Protein AF-A0A2S4Z926-F1 (afdb_monomer_lite)

Foldseek 3Di:
DDDDDDDDDDDPDDPDDDDDDDDDDDDDDDDDDDDDDDDPPPDPPDPPPPDDDPDVLVVVLPAADELCPLDLVVVLVCCVRNNLLRYAYDNPPPVRPDDPVSSLVSLVPHPDDPVSSVNRDPVNVCVVVVVVPDD

Structure (mmCIF, N/CA/C/O backbone):
data_AF-A0A2S4Z926-F1
#
_entry.id   AF-A0A2S4Z926-F1
#
loop_
_atom_site.group_PDB
_atom_site.id
_atom_site.type_symbol
_atom_site.label_atom_id
_atom_site.label_alt_id
_atom_site.label_comp_id
_atom_site.label_asym_id
_atom_site.label_entity_id
_atom_site.label_seq_id
_atom_site.pdbx_PDB_ins_code
_atom_site.Cartn_x
_atom_site.Cartn_y
_atom_site.Cartn_z
_atom_site.occupancy
_atom_site.B_iso_or_equiv
_atom_site.auth_seq_id
_atom_site.auth_comp_id
_atom_site.auth_asym_id
_atom_site.auth_atom_id
_atom_site.pdbx_PDB_model_num
ATOM 1 N N . ARG A 1 1 ? -0.927 4.688 -25.710 1.00 40.91 1 ARG A N 1
ATOM 2 C CA . ARG A 1 1 ? -1.348 3.294 -26.003 1.00 40.91 1 ARG A CA 1
ATOM 3 C C . ARG A 1 1 ? -0.357 2.349 -25.329 1.00 40.91 1 ARG A C 1
ATOM 5 O O . ARG A 1 1 ? 0.789 2.349 -25.767 1.00 40.91 1 ARG A O 1
ATOM 12 N N . PRO A 1 2 ? -0.723 1.616 -24.266 1.00 42.53 2 PRO A N 1
ATOM 13 C CA . PRO A 1 2 ? 0.203 0.685 -23.626 1.00 42.53 2 PRO A CA 1
ATOM 14 C C . PRO A 1 2 ? 0.368 -0.576 -24.481 1.00 42.53 2 PRO A C 1
ATOM 16 O O . PRO A 1 2 ? -0.600 -1.066 -25.066 1.00 42.53 2 PRO A O 1
ATOM 19 N N . ARG A 1 3 ? 1.604 -1.069 -24.590 1.00 52.44 3 ARG A N 1
ATOM 20 C CA . ARG A 1 3 ? 1.944 -2.309 -25.297 1.00 52.44 3 ARG A CA 1
ATOM 21 C C . ARG A 1 3 ? 1.617 -3.489 -24.380 1.00 52.44 3 ARG A C 1
ATOM 23 O O . ARG A 1 3 ? 2.050 -3.511 -23.235 1.00 52.44 3 ARG A O 1
ATOM 30 N N . HIS A 1 4 ? 0.828 -4.429 -24.884 1.00 52.91 4 HIS A N 1
ATOM 31 C CA . HIS A 1 4 ? 0.497 -5.672 -24.198 1.00 52.91 4 HIS A CA 1
ATOM 32 C C . HIS A 1 4 ? 1.752 -6.540 -24.057 1.00 52.91 4 HIS A C 1
ATOM 34 O O . HIS A 1 4 ? 2.555 -6.655 -24.983 1.00 52.91 4 HIS A O 1
ATOM 40 N N . TRP A 1 5 ? 1.908 -7.149 -22.886 1.00 47.28 5 TRP A N 1
ATOM 41 C CA . TRP A 1 5 ? 2.888 -8.194 -22.630 1.00 47.28 5 TRP A CA 1
ATOM 42 C C . TRP A 1 5 ? 2.471 -9.461 -23.390 1.00 47.28 5 TRP A C 1
ATOM 44 O O . TRP A 1 5 ? 1.422 -10.039 -23.107 1.00 47.28 5 TRP A O 1
ATOM 54 N N . ALA A 1 6 ? 3.262 -9.877 -24.381 1.00 47.19 6 ALA A N 1
ATOM 55 C CA . ALA A 1 6 ? 3.065 -11.142 -25.080 1.00 47.19 6 ALA A CA 1
ATOM 56 C C . ALA A 1 6 ? 3.684 -12.260 -24.231 1.00 47.19 6 ALA A C 1
ATOM 58 O O . ALA A 1 6 ? 4.903 -12.398 -24.170 1.00 47.19 6 ALA A O 1
ATOM 59 N N . GLY A 1 7 ? 2.840 -13.012 -23.523 1.00 37.62 7 GLY A N 1
ATOM 60 C CA . GLY A 1 7 ? 3.269 -14.122 -22.677 1.00 37.62 7 GLY A CA 1
ATOM 61 C C . GLY A 1 7 ? 4.075 -15.158 -23.463 1.00 37.62 7 GLY A C 1
ATOM 62 O O . GLY A 1 7 ? 3.533 -15.857 -24.315 1.00 37.62 7 GLY A O 1
ATOM 63 N N . GLY A 1 8 ? 5.370 -15.260 -23.163 1.00 43.00 8 GLY A N 1
ATOM 64 C CA . GLY A 1 8 ? 6.198 -16.396 -23.552 1.00 43.00 8 GLY A CA 1
ATOM 65 C C . GLY A 1 8 ? 5.971 -17.552 -22.582 1.00 43.00 8 GLY A C 1
ATOM 66 O O . GLY A 1 8 ? 6.004 -17.359 -21.367 1.00 43.00 8 GLY A O 1
ATOM 67 N N . ALA A 1 9 ? 5.713 -18.747 -23.111 1.00 46.00 9 ALA A N 1
ATOM 68 C CA . ALA A 1 9 ? 5.600 -19.964 -22.314 1.00 46.00 9 ALA A CA 1
ATOM 69 C C . ALA A 1 9 ? 6.930 -20.276 -21.591 1.00 46.00 9 ALA A C 1
ATOM 71 O O . ALA A 1 9 ? 8.000 -20.030 -22.157 1.00 46.00 9 ALA A O 1
ATOM 72 N N . PRO A 1 10 ? 6.898 -20.832 -20.365 1.00 50.78 10 PRO A N 1
ATOM 73 C CA . PRO A 1 10 ? 8.112 -21.237 -19.664 1.00 50.78 10 PRO A CA 1
ATOM 74 C C . PRO A 1 10 ? 8.812 -22.390 -20.409 1.00 50.78 10 PRO A C 1
ATOM 76 O O . PRO A 1 10 ? 8.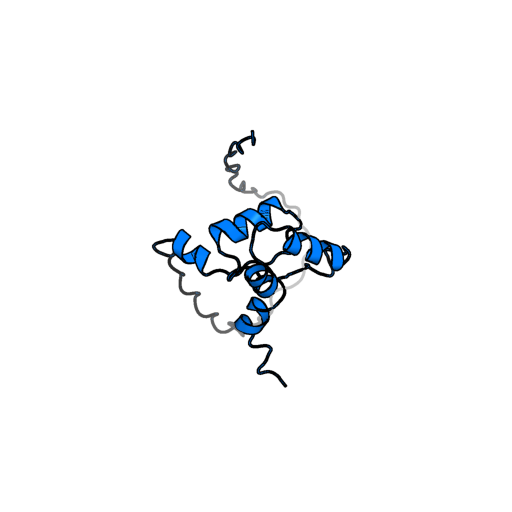131 -23.266 -20.952 1.00 50.78 10 PRO A O 1
ATOM 79 N N . PRO A 1 11 ? 10.157 -22.436 -20.436 1.00 48.91 11 PRO A N 1
ATOM 80 C CA . PRO A 1 11 ? 10.881 -23.515 -21.095 1.00 48.91 11 PRO A CA 1
ATOM 81 C C . PRO A 1 11 ? 10.620 -24.855 -20.394 1.00 48.91 11 PRO A C 1
ATOM 83 O O . PRO A 1 11 ? 10.898 -25.032 -19.208 1.00 48.91 11 PRO A O 1
ATOM 86 N N . SER A 1 12 ? 10.115 -25.826 -21.153 1.00 53.28 12 SER A N 1
ATOM 87 C CA . SER A 1 12 ? 9.951 -27.213 -20.725 1.00 53.28 12 SER A CA 1
ATOM 88 C C . SER A 1 12 ? 11.285 -27.960 -20.827 1.00 53.28 12 SER A C 1
ATOM 90 O O . SER A 1 12 ? 11.524 -28.704 -21.777 1.00 53.28 12 SER A O 1
ATOM 92 N N . GLY A 1 13 ? 12.178 -27.742 -19.863 1.00 38.69 13 GLY A N 1
ATOM 93 C CA . GLY A 1 13 ? 13.404 -28.527 -19.711 1.00 38.69 13 GLY A CA 1
ATOM 94 C C . GLY A 1 13 ? 13.234 -29.586 -18.625 1.00 38.69 13 GLY A C 1
ATOM 95 O O . GLY A 1 13 ? 13.187 -29.251 -17.446 1.00 38.69 13 GLY A O 1
ATOM 96 N N . ARG A 1 14 ? 13.150 -30.869 -18.999 1.00 39.97 14 ARG A N 1
ATOM 97 C CA . ARG A 1 14 ? 13.375 -31.974 -18.049 1.00 39.97 14 ARG A CA 1
ATOM 98 C C . ARG A 1 14 ? 14.857 -31.967 -17.643 1.00 39.97 14 ARG A C 1
ATOM 100 O O . ARG A 1 14 ? 15.693 -31.841 -18.538 1.00 39.97 14 ARG A O 1
ATOM 107 N N . PRO A 1 15 ? 15.218 -32.143 -16.360 1.00 40.84 15 PRO A N 1
ATOM 108 C CA . PRO A 1 15 ? 16.608 -32.379 -15.995 1.00 40.84 15 PRO A CA 1
ATOM 109 C C . PRO A 1 15 ? 17.059 -33.714 -16.600 1.00 40.84 15 PRO A C 1
ATOM 111 O O . PRO A 1 15 ? 16.473 -34.763 -16.332 1.00 40.84 15 PRO A O 1
ATOM 114 N N . GLY A 1 16 ? 18.061 -33.649 -17.478 1.00 36.69 16 GLY A N 1
ATOM 115 C CA . GLY A 1 16 ? 18.694 -34.818 -18.073 1.00 36.69 16 GLY A CA 1
ATOM 116 C C . GLY A 1 16 ? 19.393 -35.651 -17.004 1.00 36.69 16 GLY A C 1
ATOM 117 O O . GLY A 1 16 ? 20.135 -35.123 -16.178 1.00 36.69 16 GLY A O 1
ATOM 118 N N . ALA A 1 17 ? 19.127 -36.954 -17.028 1.00 36.50 17 ALA A N 1
ATOM 119 C CA . ALA A 1 17 ? 19.849 -37.951 -16.260 1.00 36.50 17 ALA A CA 1
ATOM 120 C C . ALA A 1 17 ? 21.328 -37.952 -16.680 1.00 36.50 17 ALA A C 1
ATOM 122 O O . ALA A 1 17 ? 21.638 -38.066 -17.864 1.00 36.50 17 ALA A O 1
ATOM 123 N N . ALA A 1 18 ? 22.229 -37.812 -15.710 1.00 37.00 18 ALA A N 1
ATOM 124 C CA . ALA A 1 18 ? 23.650 -38.059 -15.906 1.00 37.00 18 ALA A CA 1
ATOM 125 C C . ALA A 1 18 ? 23.902 -39.570 -15.799 1.00 37.00 18 ALA A C 1
ATOM 127 O O . ALA A 1 18 ? 23.565 -40.174 -14.779 1.00 37.00 18 ALA A O 1
ATOM 128 N N . GLU A 1 19 ? 24.478 -40.176 -16.838 1.00 36.06 19 GLU A N 1
ATOM 129 C CA . GLU A 1 19 ? 24.983 -41.549 -16.764 1.00 36.06 19 GLU A CA 1
ATOM 130 C C . GLU A 1 19 ? 26.391 -41.607 -16.139 1.00 36.06 19 GLU A C 1
ATOM 132 O O . GLU A 1 19 ? 27.182 -40.674 -16.313 1.00 36.06 19 GLU A O 1
ATOM 137 N N . PRO A 1 20 ? 26.721 -42.696 -15.416 1.00 40.91 20 PRO A N 1
ATOM 138 C CA . PRO A 1 20 ? 27.984 -42.861 -14.711 1.00 40.91 20 PRO A CA 1
ATOM 139 C C . PRO A 1 20 ? 29.001 -43.682 -15.519 1.00 40.91 20 PRO A C 1
ATOM 141 O O . PRO A 1 20 ? 28.658 -44.688 -16.134 1.00 40.91 20 PRO A O 1
ATOM 144 N N . GLY A 1 21 ? 30.289 -43.346 -15.403 1.00 31.83 21 GLY A N 1
ATOM 145 C CA . GLY A 1 21 ? 31.350 -44.312 -15.699 1.00 31.83 21 GLY A CA 1
ATOM 146 C C . GLY A 1 21 ? 32.706 -43.717 -16.061 1.00 31.83 21 GLY A C 1
ATOM 147 O O . GLY A 1 21 ? 32.896 -43.243 -17.169 1.00 31.83 21 GLY A O 1
ATOM 148 N N . SER A 1 22 ? 33.683 -43.838 -15.158 1.00 36.09 22 SER A N 1
ATOM 149 C CA . SER A 1 22 ? 34.854 -44.707 -15.374 1.00 36.09 22 SER A CA 1
ATOM 150 C C . SER A 1 22 ? 35.796 -44.623 -14.168 1.00 36.09 22 SER A C 1
ATOM 152 O O . SER A 1 22 ? 36.297 -43.554 -13.825 1.00 36.09 22 SER A O 1
ATOM 154 N N . ALA A 1 23 ? 36.016 -45.768 -13.528 1.00 33.81 23 ALA A N 1
ATOM 155 C CA . ALA A 1 23 ? 36.880 -45.966 -12.374 1.00 33.81 23 ALA A CA 1
ATOM 156 C C . ALA A 1 23 ? 38.372 -46.023 -12.745 1.00 33.81 23 ALA A C 1
ATOM 158 O O . ALA A 1 23 ? 38.716 -46.511 -13.823 1.00 33.81 23 ALA A O 1
ATOM 159 N N . ARG A 1 24 ? 39.249 -45.687 -11.787 1.00 37.16 24 ARG A N 1
ATOM 160 C CA . ARG A 1 24 ? 40.521 -46.400 -11.563 1.00 37.16 24 ARG A CA 1
ATOM 161 C C . ARG A 1 24 ? 40.867 -46.492 -10.066 1.00 37.16 24 ARG A C 1
ATOM 163 O O . ARG A 1 24 ? 40.402 -45.649 -9.302 1.00 37.16 24 ARG A O 1
ATOM 170 N N . PRO A 1 25 ? 41.620 -47.531 -9.652 1.00 41.66 25 PRO A N 1
ATOM 171 C CA . PRO A 1 25 ? 41.615 -48.054 -8.288 1.00 41.66 25 PRO A CA 1
ATOM 172 C C . PRO A 1 25 ? 42.892 -47.715 -7.501 1.00 41.66 25 PRO A C 1
ATOM 174 O O . PRO A 1 25 ? 43.926 -47.411 -8.090 1.00 41.66 25 PRO A O 1
ATOM 177 N N . GLY A 1 26 ? 42.835 -47.886 -6.178 1.00 30.48 26 GLY A N 1
ATOM 178 C CA . GLY A 1 26 ? 44.022 -48.092 -5.342 1.00 30.48 26 GLY A CA 1
ATOM 179 C C . GLY A 1 26 ? 43.970 -47.354 -4.007 1.00 30.48 26 GLY A C 1
ATOM 180 O O . GLY A 1 26 ? 44.120 -46.139 -3.972 1.00 30.48 26 GLY A O 1
ATOM 181 N N . GLY A 1 27 ? 43.791 -48.094 -2.911 1.00 33.34 27 GLY A N 1
ATOM 182 C CA . GLY A 1 27 ? 43.891 -47.556 -1.554 1.00 33.34 27 GLY A CA 1
ATOM 183 C C . GLY A 1 27 ? 43.197 -48.438 -0.525 1.00 33.34 27 GLY A C 1
ATOM 184 O O . GLY A 1 27 ? 42.086 -48.143 -0.102 1.00 33.34 27 GLY A O 1
ATOM 185 N N . GLU A 1 28 ? 43.839 -49.546 -0.163 1.00 32.53 28 GLU A N 1
ATOM 186 C CA . GLU A 1 28 ? 43.437 -50.432 0.929 1.00 32.53 28 GLU A CA 1
ATOM 187 C C . GLU A 1 28 ? 43.475 -49.695 2.278 1.00 32.53 28 GLU A C 1
ATOM 189 O O . GLU A 1 28 ? 44.439 -48.988 2.571 1.00 32.53 28 GLU A O 1
ATOM 194 N N . GLY A 1 29 ? 42.462 -49.889 3.134 1.00 32.41 29 GLY A N 1
ATOM 195 C CA . GLY A 1 29 ? 42.543 -49.408 4.513 1.00 32.41 29 GLY A CA 1
ATOM 196 C C . GLY A 1 29 ? 41.245 -49.391 5.323 1.00 32.41 29 GLY A C 1
ATOM 197 O O . GLY A 1 29 ? 40.668 -48.331 5.514 1.00 32.41 29 GLY A O 1
ATOM 198 N N . ARG A 1 30 ? 40.930 -50.547 5.927 1.00 34.03 30 ARG A N 1
ATOM 199 C CA . ARG A 1 30 ? 40.115 -50.781 7.146 1.00 34.03 30 ARG A CA 1
ATOM 200 C C . ARG A 1 30 ? 38.582 -50.896 7.032 1.00 34.03 30 ARG A C 1
ATOM 202 O O . ARG A 1 30 ? 37.887 -50.087 6.436 1.00 34.03 30 ARG A O 1
ATOM 209 N N . ALA A 1 31 ? 38.113 -51.975 7.665 1.00 37.72 31 ALA A N 1
ATOM 210 C CA . ALA A 1 31 ? 36.746 -52.470 7.803 1.00 37.72 31 ALA A CA 1
ATOM 211 C C . ALA A 1 31 ? 35.898 -51.627 8.793 1.00 37.72 31 ALA A C 1
ATOM 213 O O . ALA A 1 31 ? 36.460 -50.788 9.500 1.00 37.72 31 ALA A O 1
ATOM 214 N N . PRO A 1 32 ? 34.563 -51.822 8.830 1.00 40.78 32 PRO A N 1
ATOM 215 C CA . PRO A 1 32 ? 33.603 -50.865 9.368 1.00 40.78 32 PRO A CA 1
ATOM 216 C C . PRO A 1 32 ? 33.373 -51.073 10.868 1.00 40.78 32 PRO A C 1
ATOM 218 O O . PRO A 1 32 ? 33.186 -52.201 11.317 1.00 40.78 32 PRO A O 1
ATOM 221 N N . GLU A 1 33 ? 33.335 -49.985 11.634 1.00 40.56 33 GLU A N 1
ATOM 222 C CA . GLU A 1 33 ? 32.824 -50.011 13.004 1.00 40.56 33 GLU A CA 1
ATOM 223 C C . GLU A 1 33 ? 31.414 -49.427 13.047 1.00 40.56 33 GLU A C 1
ATOM 225 O O . GLU A 1 33 ? 31.154 -48.295 12.627 1.00 40.56 33 GLU A O 1
ATOM 230 N N . ASP A 1 34 ? 30.515 -50.259 13.564 1.00 39.41 34 ASP A N 1
ATOM 231 C CA . ASP A 1 34 ? 29.145 -49.969 13.941 1.00 39.41 34 ASP A CA 1
ATOM 232 C C . ASP A 1 34 ? 29.011 -48.653 14.717 1.00 39.41 34 ASP A C 1
ATOM 234 O O . ASP A 1 34 ? 29.508 -48.499 15.835 1.00 39.41 34 ASP A O 1
ATOM 238 N N . ARG A 1 35 ? 28.197 -47.739 14.185 1.00 39.75 35 ARG A N 1
ATOM 239 C CA . ARG A 1 35 ? 27.393 -46.849 15.026 1.00 39.75 35 ARG A CA 1
ATOM 240 C C . ARG A 1 35 ? 25.930 -47.004 14.668 1.00 39.75 35 ARG A C 1
ATOM 242 O O . ARG A 1 35 ? 25.406 -46.402 13.734 1.00 39.75 35 ARG A O 1
ATOM 249 N N . ALA A 1 36 ? 25.301 -47.867 15.451 1.00 36.38 36 ALA A N 1
ATOM 250 C CA . ALA A 1 36 ? 23.870 -47.974 15.580 1.00 36.38 36 ALA A CA 1
ATOM 251 C C . ALA A 1 36 ? 23.245 -46.635 16.017 1.00 36.38 36 ALA A C 1
ATOM 253 O O . ALA A 1 36 ? 23.761 -45.949 16.891 1.00 36.38 36 ALA A O 1
ATOM 254 N N . ALA A 1 37 ? 22.098 -46.354 15.398 1.00 41.88 37 ALA A N 1
ATOM 255 C CA . ALA A 1 37 ? 20.868 -45.828 15.989 1.00 41.88 37 ALA A CA 1
ATOM 256 C C . ALA A 1 37 ? 20.926 -44.606 16.932 1.00 41.88 37 ALA A C 1
ATOM 258 O O . ALA A 1 37 ? 21.374 -44.673 18.069 1.00 41.88 37 ALA A O 1
ATOM 259 N N . GLY A 1 38 ? 20.242 -43.549 16.490 1.00 38.62 38 GLY A N 1
ATOM 260 C CA . GLY A 1 38 ? 19.868 -42.368 17.270 1.00 38.62 38 GLY A CA 1
ATOM 261 C C . GLY A 1 38 ? 20.248 -41.137 16.455 1.00 38.62 38 GLY A C 1
ATOM 262 O O . GLY A 1 38 ? 21.418 -40.904 16.226 1.00 38.62 38 GLY A O 1
ATOM 263 N N . GLU A 1 39 ? 19.357 -40.352 15.868 1.00 43.34 39 GLU A N 1
ATOM 264 C CA . GLU A 1 39 ? 18.025 -39.965 16.296 1.00 43.34 39 GLU A CA 1
ATOM 265 C C . GLU A 1 39 ? 17.174 -39.774 15.035 1.00 43.34 39 GLU A C 1
ATOM 267 O O . GLU A 1 39 ? 17.500 -38.984 14.147 1.00 43.34 39 GLU A O 1
ATOM 272 N N . ARG A 1 40 ? 16.052 -40.496 14.932 1.00 46.06 40 ARG A N 1
ATOM 273 C CA . ARG A 1 40 ? 14.980 -40.067 14.034 1.00 46.06 40 ARG A CA 1
ATOM 274 C C . ARG A 1 40 ? 14.441 -38.785 14.647 1.00 46.06 40 ARG A C 1
ATOM 276 O O . ARG A 1 40 ? 13.645 -38.856 15.581 1.00 46.06 40 ARG A O 1
ATOM 283 N N . ALA A 1 41 ? 14.923 -37.641 14.164 1.00 48.56 41 ALA A N 1
ATOM 284 C CA . ALA A 1 41 ? 14.335 -36.350 14.470 1.00 48.56 41 ALA A CA 1
ATOM 285 C C . ALA A 1 41 ? 12.823 -36.489 14.272 1.00 48.56 41 ALA A C 1
ATOM 287 O O . ALA A 1 41 ? 12.355 -36.843 13.184 1.00 48.56 41 ALA A O 1
ATOM 288 N N . ALA A 1 42 ? 12.106 -36.343 15.385 1.00 55.50 42 ALA A N 1
ATOM 289 C CA . ALA A 1 42 ? 10.673 -36.499 15.494 1.00 55.50 42 ALA A CA 1
ATOM 290 C C . ALA A 1 42 ? 9.990 -35.840 14.293 1.00 55.50 42 ALA A C 1
ATOM 292 O O . ALA A 1 42 ? 10.313 -34.708 13.927 1.00 55.50 42 ALA A O 1
ATOM 293 N N . GLY A 1 43 ? 9.105 -36.605 13.650 1.00 47.00 43 GLY A N 1
ATOM 294 C CA . GLY A 1 43 ? 8.484 -36.242 12.388 1.00 47.00 43 GLY A CA 1
ATOM 295 C C . GLY A 1 43 ? 7.992 -34.804 12.412 1.00 47.00 43 GLY A C 1
ATOM 296 O O . GLY A 1 43 ? 7.121 -34.447 13.204 1.00 47.00 43 GLY A O 1
ATOM 297 N N . ARG A 1 44 ? 8.543 -33.982 11.513 1.00 54.66 44 ARG A N 1
ATOM 298 C CA . ARG A 1 44 ? 7.910 -32.726 11.120 1.00 54.66 44 ARG A CA 1
ATOM 299 C C . ARG A 1 44 ? 6.454 -33.091 10.809 1.00 54.66 44 ARG A C 1
ATOM 301 O O . ARG A 1 44 ? 6.266 -34.013 10.006 1.00 54.66 44 ARG A O 1
ATOM 308 N N . PRO A 1 45 ? 5.444 -32.483 11.463 1.00 59.81 45 PRO A N 1
ATOM 309 C CA . PRO A 1 45 ? 4.059 -32.820 11.175 1.00 59.81 45 PRO A CA 1
ATOM 310 C C . PRO A 1 45 ? 3.890 -32.715 9.666 1.00 59.81 45 PRO A C 1
ATOM 312 O O . PRO A 1 45 ? 4.318 -31.720 9.072 1.00 59.81 45 PRO A O 1
ATOM 315 N N . ALA A 1 46 ? 3.384 -33.787 9.048 1.00 65.81 46 ALA A N 1
ATOM 316 C CA . ALA A 1 46 ? 3.157 -33.814 7.615 1.00 65.81 46 ALA A CA 1
ATOM 317 C C . ALA A 1 46 ? 2.379 -32.544 7.277 1.00 65.81 46 ALA A C 1
ATOM 319 O O . ALA A 1 46 ? 1.285 -32.338 7.808 1.00 65.81 46 ALA A O 1
ATOM 320 N N . ALA A 1 47 ? 2.997 -31.656 6.494 1.00 67.44 47 ALA A N 1
ATOM 321 C CA . ALA A 1 47 ? 2.364 -30.416 6.097 1.00 67.44 47 ALA A CA 1
ATOM 322 C C . ALA A 1 47 ? 1.036 -30.808 5.455 1.00 67.44 47 ALA A C 1
ATOM 324 O O . ALA A 1 47 ? 1.023 -31.509 4.440 1.00 67.44 47 ALA A O 1
ATOM 325 N N . GLN A 1 48 ? -0.077 -30.449 6.099 1.00 65.19 48 GLN A N 1
ATOM 326 C CA . GLN A 1 48 ? -1.384 -30.686 5.513 1.00 65.19 48 GLN A CA 1
ATOM 327 C C . GLN A 1 48 ? -1.370 -30.016 4.146 1.00 65.19 48 GLN A C 1
ATOM 329 O O . GLN A 1 48 ? -1.022 -28.839 4.037 1.00 65.19 48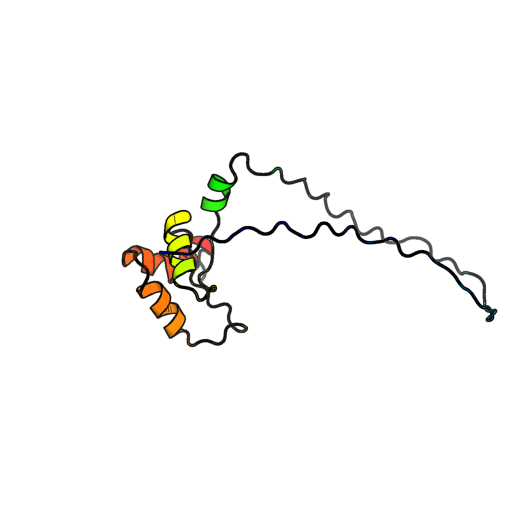 GLN A O 1
ATOM 334 N N . ALA A 1 49 ? -1.686 -30.781 3.102 1.00 68.31 49 ALA A N 1
ATOM 335 C CA . ALA A 1 49 ? -1.769 -30.245 1.758 1.00 68.31 49 ALA A CA 1
ATOM 336 C C . ALA A 1 49 ? -2.829 -29.137 1.759 1.00 68.31 49 ALA A C 1
ATOM 338 O O . ALA A 1 49 ? -4.030 -29.411 1.838 1.00 68.31 49 ALA A O 1
ATOM 339 N N . VAL A 1 50 ? -2.376 -27.882 1.727 1.00 76.06 50 VAL A N 1
ATOM 340 C CA . VAL A 1 50 ? -3.253 -26.717 1.643 1.00 76.06 50 VAL A CA 1
ATOM 341 C C . VAL A 1 50 ? -3.967 -26.816 0.305 1.00 76.06 50 VAL A C 1
ATOM 343 O O . VAL A 1 50 ? -3.340 -26.744 -0.753 1.00 76.06 50 VAL A O 1
ATOM 346 N N . ARG A 1 51 ? -5.282 -27.039 0.339 1.00 80.44 51 ARG A N 1
ATOM 347 C CA . ARG A 1 51 ? -6.080 -27.018 -0.885 1.00 80.44 51 ARG A CA 1
ATOM 348 C C . ARG A 1 51 ? -6.117 -25.581 -1.411 1.00 80.44 51 ARG A C 1
ATOM 350 O O . ARG A 1 51 ? -6.310 -24.666 -0.606 1.00 80.44 51 ARG A O 1
ATOM 357 N N . PRO A 1 52 ? -5.955 -25.365 -2.726 1.00 77.94 52 PRO A N 1
ATOM 358 C CA . PRO A 1 52 ? -6.117 -24.043 -3.314 1.00 77.94 52 PRO A CA 1
ATOM 359 C C . PRO A 1 52 ? -7.482 -23.452 -2.951 1.00 77.94 52 PRO A C 1
ATOM 361 O O . PRO A 1 52 ? -8.472 -24.181 -2.848 1.00 77.94 52 PRO A O 1
ATOM 364 N N . ALA A 1 53 ? -7.537 -22.133 -2.767 1.00 80.50 53 ALA A N 1
ATOM 365 C CA . ALA A 1 53 ? -8.804 -21.447 -2.563 1.00 80.50 53 ALA A CA 1
ATOM 366 C C . ALA A 1 53 ? -9.728 -21.699 -3.764 1.00 80.50 53 ALA A C 1
ATOM 368 O O . ALA A 1 53 ? -9.290 -21.616 -4.910 1.00 80.50 53 ALA A O 1
ATOM 369 N N . ALA A 1 54 ? -11.008 -21.969 -3.493 1.00 82.31 54 ALA A N 1
ATOM 370 C CA . ALA A 1 54 ? -12.014 -22.168 -4.538 1.00 82.31 54 ALA A CA 1
ATOM 371 C C . ALA A 1 54 ? -12.170 -20.932 -5.447 1.00 82.31 54 ALA A C 1
ATOM 373 O O . ALA A 1 54 ? -12.493 -21.071 -6.621 1.00 82.31 54 ALA A O 1
ATOM 374 N N . ASP A 1 55 ? -11.882 -19.741 -4.910 1.00 89.75 55 ASP A N 1
ATOM 375 C CA . ASP A 1 55 ? -11.729 -18.492 -5.656 1.00 89.75 55 ASP A CA 1
ATOM 376 C C . ASP A 1 55 ? -10.376 -17.837 -5.295 1.00 89.75 55 ASP A C 1
ATOM 378 O O . ASP A 1 55 ? -10.243 -17.208 -4.234 1.00 89.75 5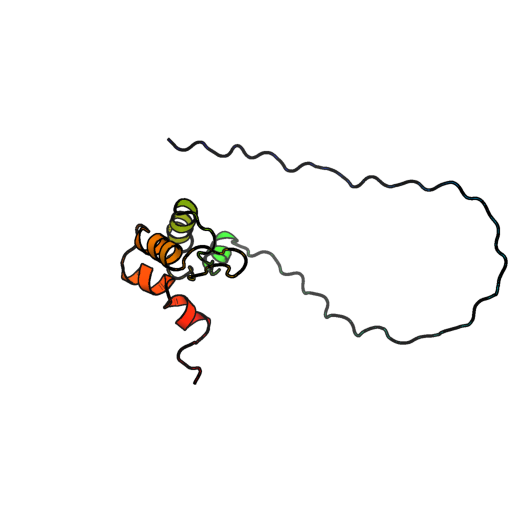5 ASP A O 1
ATOM 382 N N . PRO A 1 56 ? -9.352 -17.984 -6.155 1.00 86.88 56 PRO A N 1
ATOM 383 C CA . PRO A 1 56 ? -8.047 -17.361 -5.959 1.00 86.88 56 PRO A CA 1
ATOM 384 C C . PRO A 1 56 ? -8.097 -15.829 -5.933 1.00 86.88 56 PRO A C 1
ATOM 386 O O . PRO A 1 56 ? -7.354 -15.213 -5.172 1.00 86.88 56 PRO A O 1
ATOM 389 N N . ALA A 1 57 ? -8.987 -15.198 -6.704 1.00 86.06 57 ALA A N 1
ATOM 390 C CA . ALA A 1 57 ? -9.086 -13.741 -6.752 1.00 86.06 57 ALA A CA 1
ATOM 391 C C . ALA A 1 57 ? -9.647 -13.187 -5.436 1.00 86.06 57 ALA A C 1
ATOM 393 O O . ALA A 1 57 ? -9.123 -12.213 -4.891 1.00 86.06 57 ALA A O 1
ATOM 394 N N . ALA A 1 58 ? -10.662 -13.844 -4.867 1.00 86.25 58 ALA A N 1
ATOM 395 C CA . ALA A 1 58 ? -11.142 -13.502 -3.529 1.00 86.25 58 ALA A CA 1
ATOM 396 C C . ALA A 1 58 ? -10.083 -13.735 -2.444 1.00 86.25 58 ALA A C 1
ATOM 398 O O . ALA A 1 58 ? -10.082 -13.023 -1.439 1.00 86.25 58 ALA A O 1
ATOM 399 N N . ALA A 1 59 ? -9.193 -14.715 -2.620 1.00 87.62 59 ALA A N 1
ATOM 400 C CA . ALA A 1 59 ? -8.084 -14.935 -1.698 1.00 87.62 59 ALA A CA 1
ATOM 401 C C . ALA A 1 59 ? -7.026 -13.828 -1.769 1.00 87.62 59 ALA A C 1
ATOM 403 O O . ALA A 1 59 ? -6.604 -13.343 -0.719 1.00 87.62 59 ALA A O 1
ATOM 404 N N . LEU A 1 60 ? -6.660 -13.384 -2.974 1.00 86.06 60 LEU A N 1
ATOM 405 C CA . LEU A 1 60 ? -5.693 -12.301 -3.177 1.00 86.06 60 LEU A CA 1
ATOM 406 C C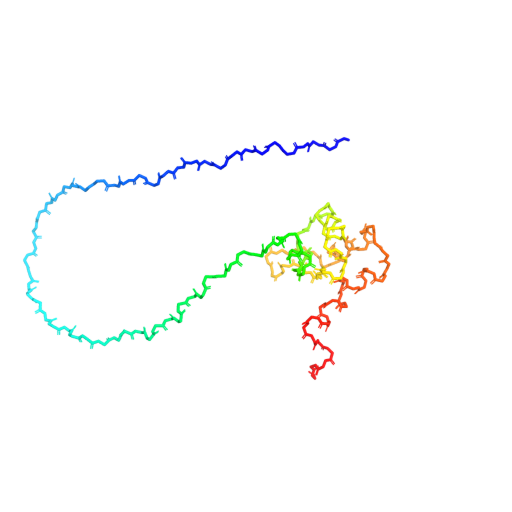 . LEU A 1 60 ? -6.151 -10.977 -2.552 1.00 86.06 60 LEU A C 1
ATOM 408 O O . LEU A 1 60 ? -5.348 -10.310 -1.912 1.00 86.06 60 LEU A O 1
ATOM 412 N N . ARG A 1 61 ? -7.447 -10.643 -2.614 1.00 86.50 61 ARG A N 1
ATOM 413 C CA . ARG A 1 61 ? -8.010 -9.425 -1.982 1.00 86.50 61 ARG A CA 1
ATOM 414 C C . ARG A 1 61 ? -7.898 -9.382 -0.446 1.00 86.50 61 ARG A C 1
ATOM 416 O O . ARG A 1 61 ? -8.217 -8.371 0.180 1.00 86.50 61 ARG A O 1
ATOM 423 N N . ARG A 1 62 ? -7.479 -10.482 0.188 1.00 88.50 62 ARG A N 1
ATOM 424 C CA . ARG A 1 62 ? -7.201 -10.548 1.634 1.00 88.50 62 ARG A CA 1
ATOM 425 C C . ARG A 1 62 ? -5.718 -10.401 1.967 1.00 88.50 62 ARG A C 1
ATOM 427 O O . ARG A 1 62 ? -5.382 -10.332 3.145 1.00 88.50 62 ARG A O 1
ATOM 434 N N . MET A 1 63 ? -4.841 -10.407 0.966 1.00 92.88 63 MET A N 1
ATOM 435 C CA . MET A 1 63 ? -3.408 -10.253 1.174 1.00 92.88 63 MET A CA 1
ATOM 436 C C . MET A 1 63 ? -3.064 -8.784 1.375 1.00 92.88 63 MET A C 1
ATOM 438 O O . MET A 1 63 ? -3.629 -7.917 0.717 1.00 92.88 63 MET A O 1
ATOM 442 N N . TYR A 1 64 ? -2.121 -8.533 2.277 1.00 96.62 64 TYR A N 1
ATOM 443 C CA . TYR A 1 64 ? -1.442 -7.250 2.359 1.00 96.62 64 TYR A CA 1
ATOM 444 C C . TYR A 1 64 ? -0.208 -7.280 1.459 1.00 96.62 64 TYR A C 1
ATOM 446 O O . TYR A 1 64 ? 0.498 -8.289 1.420 1.00 96.62 64 TYR A O 1
ATOM 454 N N . VAL A 1 65 ? 0.047 -6.179 0.761 1.00 96.62 65 VAL A N 1
ATOM 455 C CA . VAL A 1 65 ? 1.250 -5.963 -0.054 1.00 96.62 65 VAL A CA 1
ATOM 456 C C . VAL A 1 65 ? 1.975 -4.724 0.437 1.00 96.62 65 VAL A C 1
ATOM 458 O O . VAL A 1 65 ? 1.342 -3.823 0.984 1.00 96.62 65 VAL A O 1
ATOM 461 N N . ASP A 1 66 ? 3.288 -4.663 0.256 1.00 95.75 66 ASP A N 1
ATOM 462 C CA . ASP A 1 66 ? 4.059 -3.477 0.599 1.00 95.75 66 ASP A CA 1
ATOM 463 C C . ASP A 1 66 ? 4.252 -2.539 -0.607 1.00 95.75 66 ASP A C 1
ATOM 465 O O . ASP A 1 66 ? 3.886 -2.846 -1.746 1.00 95.75 66 ASP A O 1
ATOM 469 N N . THR A 1 67 ? 4.796 -1.354 -0.343 1.00 95.88 67 THR A N 1
ATOM 470 C CA . THR A 1 67 ? 5.091 -0.334 -1.361 1.00 95.88 67 THR A CA 1
ATOM 471 C C . THR A 1 67 ? 6.559 -0.310 -1.781 1.00 95.88 67 THR A C 1
ATOM 473 O O . THR A 1 67 ? 6.968 0.618 -2.479 1.00 95.88 67 THR A O 1
ATOM 476 N N . SER A 1 68 ? 7.352 -1.306 -1.373 1.00 92.00 68 SER A N 1
ATOM 477 C CA . SER A 1 68 ? 8.768 -1.401 -1.744 1.00 92.00 68 SER A CA 1
ATOM 478 C C . SER A 1 68 ? 9.015 -1.490 -3.252 1.00 92.00 68 SER A C 1
ATOM 480 O O . SER A 1 68 ? 10.058 -1.008 -3.698 1.00 92.00 68 SER A O 1
ATOM 482 N N . PRO A 1 69 ? 8.090 -2.004 -4.094 1.00 79.06 69 PRO A N 1
ATOM 483 C CA . PRO A 1 69 ? 8.257 -1.914 -5.533 1.00 79.06 69 PRO A CA 1
ATOM 484 C C . PRO A 1 69 ? 8.161 -0.445 -5.970 1.00 79.06 69 PRO A C 1
ATOM 486 O O . PRO A 1 69 ? 7.070 0.097 -6.141 1.00 79.06 69 PRO A O 1
ATOM 489 N N . PHE A 1 70 ? 9.312 0.199 -6.161 1.00 80.75 70 PHE A N 1
ATOM 490 C CA . PHE A 1 70 ? 9.481 1.615 -6.514 1.00 80.75 70 PHE A CA 1
ATOM 491 C C . PHE A 1 70 ? 8.999 1.919 -7.954 1.00 80.75 70 PHE A C 1
ATOM 493 O O . PHE A 1 70 ? 9.767 2.262 -8.850 1.00 80.75 70 PHE A O 1
ATOM 500 N N . SER A 1 71 ? 7.701 1.717 -8.210 1.00 89.94 71 SER A N 1
ATOM 501 C CA . SER A 1 71 ? 7.024 1.860 -9.503 1.00 89.94 71 SER A CA 1
ATOM 502 C C . SER A 1 71 ? 5.601 2.394 -9.328 1.00 89.94 71 SER A C 1
ATOM 504 O O . SER A 1 71 ? 4.711 1.697 -8.842 1.00 89.94 71 SER A O 1
ATOM 506 N N . ALA A 1 72 ? 5.347 3.616 -9.804 1.00 91.06 72 ALA A N 1
ATOM 507 C CA . ALA A 1 72 ? 4.032 4.258 -9.700 1.00 91.06 72 ALA A CA 1
ATOM 508 C C . ALA A 1 72 ? 2.909 3.462 -10.395 1.00 91.06 72 ALA A C 1
ATOM 510 O O . ALA A 1 72 ? 1.768 3.461 -9.932 1.00 91.06 72 ALA A O 1
ATOM 511 N N . ALA A 1 73 ? 3.232 2.748 -11.481 1.00 93.44 73 ALA A N 1
ATOM 512 C CA . ALA A 1 73 ? 2.273 1.900 -12.187 1.00 93.44 73 ALA A CA 1
ATOM 513 C C . ALA A 1 73 ? 1.870 0.680 -11.347 1.00 93.44 73 ALA A C 1
ATOM 515 O O . ALA A 1 73 ? 0.695 0.328 -11.302 1.00 93.44 73 ALA A O 1
ATOM 516 N N . HIS A 1 74 ? 2.830 0.060 -10.654 1.00 94.81 74 HIS A N 1
ATOM 517 C CA . HIS A 1 74 ? 2.548 -1.066 -9.766 1.00 94.81 74 HIS A CA 1
ATOM 518 C C . HIS A 1 74 ? 1.703 -0.611 -8.575 1.00 94.81 74 HIS A C 1
ATOM 520 O O . HIS A 1 74 ? 0.662 -1.199 -8.299 1.00 94.81 74 HIS A O 1
ATOM 526 N N . LEU A 1 75 ? 2.093 0.482 -7.919 1.00 95.81 75 LEU A N 1
ATOM 527 C CA . LEU A 1 75 ? 1.349 0.997 -6.772 1.00 95.81 75 LEU A CA 1
ATOM 528 C C . LEU A 1 75 ? -0.090 1.395 -7.140 1.00 95.81 75 LEU A C 1
ATOM 530 O O . LEU A 1 75 ? -1.013 1.079 -6.394 1.00 95.81 75 LEU A O 1
ATOM 534 N N . SER A 1 76 ? -0.296 2.006 -8.313 1.00 95.12 76 SER A N 1
ATOM 535 C CA . SER A 1 76 ? -1.642 2.313 -8.822 1.00 95.12 76 SER A CA 1
ATOM 536 C C . SER A 1 76 ? -2.486 1.051 -9.031 1.00 95.12 76 SER A C 1
ATOM 538 O O . SER A 1 76 ? -3.641 1.016 -8.619 1.00 95.12 76 SER A O 1
ATOM 540 N N . LEU A 1 77 ? -1.908 -0.007 -9.613 1.00 95.06 77 LEU A N 1
ATOM 541 C CA . LEU A 1 77 ? -2.609 -1.282 -9.803 1.00 95.06 77 LEU A CA 1
ATOM 542 C C . LEU A 1 77 ? -2.934 -1.971 -8.473 1.00 95.06 77 LEU A C 1
ATOM 544 O O . LEU A 1 77 ? -4.012 -2.544 -8.335 1.00 95.06 77 LEU A O 1
ATOM 548 N N . ASN A 1 78 ? -2.042 -1.898 -7.482 1.00 95.44 78 ASN A N 1
ATOM 549 C CA . ASN A 1 78 ? -2.322 -2.431 -6.149 1.00 95.44 78 ASN A CA 1
ATOM 550 C C . ASN A 1 78 ? -3.489 -1.684 -5.496 1.00 95.44 78 ASN A C 1
ATOM 552 O O . ASN A 1 78 ? -4.397 -2.328 -4.972 1.00 95.44 78 ASN A O 1
ATOM 556 N N . ALA A 1 79 ? -3.514 -0.352 -5.593 1.00 95.00 79 ALA A N 1
ATOM 557 C CA . ALA A 1 79 ? -4.617 0.451 -5.075 1.00 95.00 79 ALA A CA 1
ATOM 558 C C . ALA A 1 79 ? -5.948 0.128 -5.776 1.00 95.00 79 ALA A C 1
ATOM 560 O O . ALA A 1 79 ? -6.977 0.044 -5.113 1.00 95.00 79 ALA A O 1
ATOM 561 N N . GLU A 1 80 ? -5.930 -0.105 -7.092 1.00 94.38 80 GLU A N 1
ATOM 562 C CA . GLU A 1 80 ? -7.121 -0.454 -7.877 1.00 94.38 80 GLU A CA 1
ATOM 563 C C . GLU A 1 80 ? -7.646 -1.868 -7.574 1.00 94.38 80 GLU A C 1
ATOM 565 O O . GLU A 1 80 ? -8.850 -2.070 -7.423 1.00 94.38 80 GLU A O 1
ATOM 570 N N . VAL A 1 81 ? -6.756 -2.863 -7.497 1.00 92.94 81 VAL A N 1
ATOM 571 C CA . VAL A 1 81 ? -7.139 -4.285 -7.426 1.00 92.94 81 VAL A CA 1
ATOM 572 C C . VAL A 1 81 ? -7.324 -4.772 -5.990 1.00 92.94 81 VAL A C 1
ATOM 574 O O . VAL A 1 81 ? -8.222 -5.578 -5.722 1.00 92.94 81 VAL A O 1
ATOM 577 N N . LEU A 1 82 ? -6.452 -4.339 -5.079 1.00 94.69 82 LEU A N 1
ATOM 578 C CA . LEU A 1 82 ? -6.431 -4.792 -3.685 1.00 94.69 82 LEU A CA 1
ATOM 579 C C . LEU A 1 82 ? -7.076 -3.787 -2.732 1.00 94.69 82 LEU A C 1
ATOM 581 O O . LEU A 1 82 ? -7.542 -4.199 -1.672 1.00 94.69 82 LEU A O 1
ATOM 585 N N . GLY A 1 83 ? -7.112 -2.511 -3.114 1.00 95.69 83 GLY A N 1
ATOM 586 C CA . GLY A 1 83 ? -7.578 -1.421 -2.267 1.00 95.69 83 GLY A CA 1
ATOM 587 C C . GLY A 1 83 ? -6.458 -0.828 -1.393 1.00 95.69 83 GLY A C 1
ATOM 588 O O . GLY A 1 83 ? -5.554 -1.553 -0.954 1.00 95.69 83 GLY A O 1
ATOM 589 N N . PRO A 1 84 ? -6.494 0.487 -1.095 1.00 97.12 84 PRO A N 1
ATOM 590 C CA . PRO A 1 84 ? -5.534 1.138 -0.199 1.00 97.12 84 PRO A CA 1
ATOM 591 C C . PRO A 1 84 ? -5.437 0.501 1.194 1.00 97.12 84 PRO A C 1
ATOM 593 O O . PRO A 1 84 ? -4.378 0.527 1.812 1.00 97.12 84 PRO A O 1
ATOM 596 N N . GLU A 1 85 ? -6.508 -0.114 1.695 1.00 97.38 85 GLU A N 1
ATOM 597 C CA . GLU A 1 85 ? -6.590 -0.821 2.982 1.00 97.38 85 GLU A CA 1
ATOM 598 C C . GLU A 1 85 ? -5.789 -2.136 3.039 1.00 97.38 85 GLU A C 1
ATOM 600 O O . GLU A 1 85 ? -5.700 -2.778 4.092 1.00 97.38 85 GLU A O 1
ATOM 605 N N . ARG A 1 86 ? -5.226 -2.559 1.902 1.00 97.50 86 ARG A N 1
ATOM 606 C CA . ARG A 1 86 ? -4.363 -3.740 1.759 1.00 97.50 86 ARG A CA 1
ATOM 607 C C . ARG A 1 86 ? -2.916 -3.394 1.424 1.00 97.50 86 ARG A C 1
ATOM 609 O O . ARG A 1 86 ? -2.113 -4.296 1.213 1.00 97.50 86 ARG A O 1
ATOM 616 N N . MET A 1 87 ? -2.557 -2.117 1.405 1.00 97.75 87 MET A N 1
ATOM 617 C CA . MET A 1 87 ? -1.198 -1.672 1.099 1.00 97.75 87 MET A CA 1
ATOM 618 C C . MET A 1 87 ? -0.475 -1.201 2.366 1.00 97.75 87 MET A C 1
ATOM 620 O O . MET A 1 87 ? -1.039 -0.476 3.185 1.00 97.75 87 MET A O 1
ATOM 624 N N . LEU A 1 88 ? 0.779 -1.606 2.538 1.00 97.94 88 LEU A N 1
ATOM 625 C CA . LEU A 1 88 ? 1.639 -1.241 3.663 1.00 97.94 88 LEU A CA 1
ATOM 626 C C . LEU A 1 88 ? 2.823 -0.425 3.158 1.00 97.94 88 LEU A C 1
ATOM 628 O O . LEU A 1 88 ? 3.521 -0.853 2.243 1.00 97.94 88 LEU A O 1
ATOM 632 N N . PHE A 1 89 ? 3.100 0.720 3.774 1.00 97.38 89 PHE A N 1
ATOM 633 C CA . PHE A 1 89 ? 4.339 1.426 3.483 1.00 97.38 89 PHE A CA 1
ATOM 634 C C . PHE A 1 89 ? 5.554 0.556 3.830 1.00 97.38 89 PHE A C 1
ATOM 636 O O . PHE A 1 89 ? 5.717 0.116 4.970 1.00 97.38 89 PHE A O 1
ATOM 643 N N . GLY A 1 90 ? 6.394 0.303 2.832 1.00 94.94 90 GLY A N 1
ATOM 644 C CA . GLY A 1 90 ? 7.610 -0.491 2.951 1.00 94.94 90 GLY A CA 1
ATOM 645 C C . GLY A 1 90 ? 8.697 0.071 2.049 1.00 94.94 90 GLY A C 1
ATOM 646 O O . GLY A 1 90 ? 8.420 0.485 0.925 1.00 94.94 90 GLY A O 1
ATOM 647 N N . THR A 1 91 ? 9.927 0.105 2.558 1.00 93.12 91 THR A N 1
ATOM 648 C CA . THR A 1 91 ? 11.090 0.640 1.837 1.00 93.12 91 THR A CA 1
ATOM 649 C C . THR A 1 91 ? 12.030 -0.443 1.330 1.00 93.12 91 THR A C 1
ATOM 651 O O . THR A 1 91 ? 12.859 -0.145 0.485 1.00 93.12 91 THR A O 1
ATOM 654 N N . ASP A 1 92 ? 11.917 -1.676 1.841 1.00 91.75 92 ASP A N 1
ATOM 655 C CA . ASP A 1 92 ? 12.924 -2.733 1.660 1.00 91.75 92 ASP A CA 1
ATOM 656 C C . ASP A 1 92 ? 14.344 -2.232 1.999 1.00 91.75 92 ASP A C 1
ATOM 658 O O . ASP A 1 92 ? 15.313 -2.414 1.269 1.00 91.75 92 ASP A O 1
ATOM 662 N N . SER A 1 93 ? 14.469 -1.519 3.122 1.00 87.56 93 SER A N 1
ATOM 663 C CA . SER A 1 93 ? 15.762 -1.099 3.667 1.00 87.56 93 SER A CA 1
ATOM 664 C C . SER A 1 93 ? 16.395 -2.240 4.480 1.00 87.56 93 SER A C 1
ATOM 666 O O . SER A 1 93 ? 15.687 -2.886 5.258 1.00 87.56 93 SER A O 1
ATOM 668 N N . PRO A 1 94 ? 17.712 -2.509 4.352 1.00 87.50 94 PRO A N 1
ATOM 669 C CA . PRO A 1 94 ? 18.720 -1.731 3.623 1.00 87.50 94 PRO A CA 1
ATOM 670 C C . PRO A 1 94 ? 18.938 -2.002 2.114 1.00 87.50 94 PRO A C 1
ATOM 672 O O . PRO A 1 94 ? 19.626 -1.171 1.518 1.00 87.50 94 PRO A O 1
ATOM 675 N N . PRO A 1 95 ? 18.475 -3.097 1.463 1.00 84.19 95 PRO A N 1
ATOM 676 C CA . PRO A 1 95 ? 18.868 -3.369 0.073 1.00 84.19 95 PRO A CA 1
ATOM 677 C C . PRO A 1 95 ? 18.416 -2.289 -0.922 1.00 84.19 95 PRO A C 1
ATOM 679 O O . PRO A 1 95 ? 19.107 -2.055 -1.916 1.00 84.19 95 PRO A O 1
ATOM 682 N N . MET A 1 96 ? 17.327 -1.576 -0.633 1.00 81.50 96 MET A N 1
ATOM 683 C CA . MET A 1 96 ? 16.882 -0.398 -1.374 1.00 81.50 96 MET A CA 1
ATOM 684 C C . MET A 1 96 ? 17.265 0.896 -0.641 1.00 81.50 96 MET A C 1
ATOM 686 O O . MET A 1 96 ? 16.481 1.490 0.098 1.00 81.50 96 MET A O 1
ATOM 690 N N . ALA A 1 97 ? 18.496 1.357 -0.859 1.00 79.06 97 ALA A N 1
ATOM 691 C CA . ALA A 1 97 ? 19.051 2.562 -0.235 1.00 79.06 97 ALA A CA 1
ATOM 692 C C . ALA A 1 97 ? 18.668 3.867 -0.972 1.00 79.06 97 ALA A C 1
ATOM 694 O O . ALA A 1 97 ? 19.538 4.668 -1.316 1.00 79.06 97 ALA A O 1
ATOM 695 N N . ALA A 1 98 ? 17.377 4.078 -1.243 1.00 85.38 98 ALA A N 1
ATOM 696 C CA . ALA A 1 98 ? 16.870 5.368 -1.720 1.00 85.38 98 ALA A CA 1
ATOM 697 C C . ALA A 1 98 ? 16.475 6.275 -0.531 1.00 85.38 98 ALA A C 1
ATOM 699 O O . ALA A 1 98 ? 16.162 5.757 0.546 1.00 85.38 98 ALA A O 1
ATOM 700 N N . PRO A 1 99 ? 16.489 7.613 -0.690 1.00 90.81 99 PRO A N 1
ATOM 701 C CA . PRO A 1 99 ? 15.970 8.534 0.320 1.00 90.81 99 PRO A CA 1
ATOM 702 C C . PRO A 1 99 ? 14.533 8.185 0.728 1.00 90.81 99 PRO A C 1
ATOM 704 O O . PRO A 1 99 ? 13.701 7.866 -0.122 1.00 90.81 99 PRO A O 1
ATOM 707 N N . LEU A 1 100 ? 14.223 8.259 2.026 1.00 92.06 100 LEU A N 1
ATOM 708 C CA . LEU A 1 100 ? 12.893 7.930 2.554 1.00 92.06 100 LEU A CA 1
ATOM 709 C C . LEU A 1 100 ? 11.802 8.804 1.916 1.00 92.06 100 LEU A C 1
ATOM 711 O O . LEU A 1 100 ? 10.698 8.338 1.630 1.00 92.06 100 LEU A O 1
ATOM 715 N N . GLU A 1 101 ? 12.139 10.065 1.671 1.00 94.56 101 GLU A N 1
ATOM 716 C CA . GLU A 1 101 ? 11.274 11.086 1.092 1.00 94.56 101 GLU A CA 1
ATOM 717 C C . GLU A 1 101 ? 10.778 10.680 -0.299 1.00 94.56 101 GLU A C 1
ATOM 719 O O . GLU A 1 101 ? 9.629 10.945 -0.645 1.00 94.56 101 GLU A O 1
ATOM 724 N N . ASP A 1 102 ? 11.597 9.972 -1.078 1.00 92.44 102 ASP A N 1
ATOM 725 C CA . ASP A 1 102 ? 11.207 9.523 -2.412 1.00 92.44 102 ASP A CA 1
ATOM 726 C C . ASP A 1 102 ? 10.093 8.470 -2.353 1.00 92.44 102 ASP A C 1
ATOM 728 O O . ASP A 1 102 ? 9.154 8.509 -3.155 1.00 92.44 102 ASP A O 1
ATOM 732 N N . PHE A 1 103 ? 10.141 7.569 -1.366 1.00 93.25 103 PHE A N 1
ATOM 733 C CA . PHE A 1 103 ? 9.073 6.595 -1.137 1.00 93.25 103 PHE A CA 1
ATOM 734 C C . PHE A 1 103 ? 7.777 7.276 -0.691 1.00 93.25 103 PHE A C 1
ATOM 736 O O . PHE A 1 103 ? 6.703 6.911 -1.164 1.00 93.25 103 PHE A O 1
ATOM 743 N N . ILE A 1 104 ? 7.861 8.279 0.188 1.00 95.62 104 ILE A N 1
ATOM 744 C CA . ILE A 1 104 ? 6.688 9.033 0.655 1.00 95.62 104 ILE A CA 1
ATOM 745 C C . ILE A 1 104 ? 6.045 9.786 -0.516 1.00 95.62 104 ILE A C 1
ATOM 747 O O . ILE A 1 104 ? 4.852 9.614 -0.775 1.00 95.62 104 ILE A O 1
ATOM 751 N N . HIS A 1 105 ? 6.840 10.528 -1.293 1.00 95.38 105 HIS A N 1
ATOM 752 C CA . HIS A 1 105 ? 6.358 11.270 -2.460 1.00 95.38 105 HIS A CA 1
ATOM 753 C C . HIS A 1 105 ? 5.708 10.366 -3.517 1.00 95.38 105 HIS A C 1
ATOM 755 O O . HIS A 1 105 ? 4.844 10.818 -4.273 1.00 95.38 105 HIS A O 1
ATOM 761 N N . MET A 1 106 ? 6.116 9.097 -3.621 1.00 94.12 106 MET A N 1
ATOM 762 C CA . MET A 1 106 ? 5.442 8.138 -4.498 1.00 94.12 106 MET A CA 1
ATOM 763 C C . MET A 1 106 ? 4.013 7.835 -4.044 1.00 94.12 106 MET A C 1
ATOM 765 O O . MET A 1 106 ? 3.134 7.734 -4.900 1.00 94.12 106 MET A O 1
ATOM 769 N N . ILE A 1 107 ? 3.772 7.716 -2.736 1.00 96.62 107 ILE A N 1
ATOM 770 C CA . ILE A 1 107 ? 2.429 7.474 -2.187 1.00 96.62 107 ILE A CA 1
ATOM 771 C C . ILE A 1 107 ? 1.545 8.709 -2.348 1.00 96.62 107 ILE A C 1
ATOM 773 O O . ILE A 1 107 ? 0.396 8.586 -2.765 1.00 96.62 107 ILE A O 1
ATOM 777 N N . GLU A 1 108 ? 2.089 9.899 -2.096 1.00 95.56 108 GLU A N 1
ATOM 778 C CA . GLU A 1 108 ? 1.360 11.170 -2.223 1.00 95.56 108 GLU A CA 1
ATOM 779 C C . GLU A 1 108 ? 0.875 11.452 -3.653 1.00 95.56 108 GLU A C 1
ATOM 781 O O . GLU A 1 108 ? -0.125 12.140 -3.857 1.00 95.56 108 GLU A O 1
ATOM 786 N N . LYS A 1 109 ? 1.568 10.902 -4.657 1.00 95.31 109 LYS A N 1
ATOM 787 C CA . LYS A 1 109 ? 1.218 11.033 -6.079 1.00 95.31 109 LYS A CA 1
ATOM 788 C C . LYS A 1 109 ? 0.226 9.978 -6.570 1.00 95.31 109 LYS A C 1
ATOM 790 O O . LYS A 1 109 ? -0.156 10.024 -7.742 1.00 95.31 109 LYS A O 1
ATOM 795 N N . LEU A 1 110 ? -0.168 9.015 -5.734 1.00 95.50 110 LEU A N 1
ATOM 796 C CA . LEU A 1 110 ? -1.166 8.024 -6.128 1.00 95.50 110 LEU A CA 1
ATOM 797 C C . LEU A 1 110 ? -2.537 8.682 -6.326 1.00 95.50 110 LEU A C 1
ATOM 799 O O . LEU A 1 110 ? -2.888 9.602 -5.588 1.00 95.50 110 LEU A O 1
ATOM 803 N N . PRO A 1 111 ? -3.348 8.193 -7.282 1.00 95.00 111 PRO A N 1
ATOM 804 C CA . PRO A 1 111 ? -4.692 8.704 -7.534 1.00 95.00 111 PRO A CA 1
ATOM 805 C C . PRO A 1 111 ? -5.696 8.177 -6.490 1.00 95.00 111 PRO A C 1
ATOM 807 O O . PRO A 1 111 ? -6.691 7.542 -6.831 1.00 95.00 111 PRO A O 1
ATOM 810 N N . VAL A 1 112 ? -5.414 8.414 -5.209 1.00 96.69 112 VAL A N 1
ATOM 811 C CA . VAL A 1 112 ? -6.246 8.047 -4.055 1.00 96.69 112 VAL A CA 1
ATOM 812 C C . VAL A 1 112 ? -6.429 9.267 -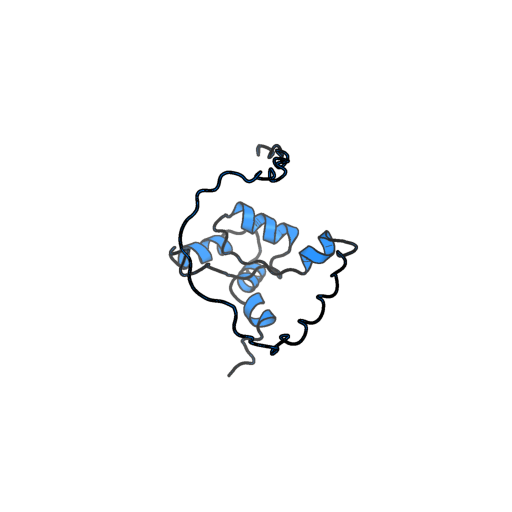3.156 1.00 96.69 112 VAL A C 1
ATOM 814 O O . VAL A 1 112 ? -5.635 10.206 -3.210 1.00 96.69 112 VAL A O 1
ATOM 817 N N . ASP A 1 113 ? -7.477 9.275 -2.335 1.00 97.94 113 ASP A N 1
ATOM 818 C CA . ASP A 1 113 ? -7.708 10.384 -1.409 1.00 97.94 113 ASP A CA 1
ATOM 819 C C . ASP A 1 113 ? -6.684 10.416 -0.254 1.00 97.94 113 ASP A C 1
ATOM 821 O O . ASP A 1 113 ? -5.954 9.457 0.012 1.00 97.94 113 ASP A O 1
ATOM 825 N N . GLU A 1 114 ? -6.624 11.535 0.469 1.00 98.06 114 GLU A N 1
ATOM 826 C CA . GLU A 1 114 ? -5.685 11.692 1.586 1.00 98.06 114 GLU A CA 1
ATOM 827 C C . GLU A 1 114 ? -5.917 10.682 2.722 1.00 98.06 114 GLU A C 1
ATOM 829 O O . GLU A 1 114 ? -4.991 10.350 3.466 1.00 98.06 114 GLU A O 1
ATOM 834 N N . ALA A 1 115 ? -7.152 10.202 2.906 1.00 98.19 115 ALA A N 1
ATOM 835 C CA . ALA A 1 115 ? -7.450 9.219 3.941 1.00 98.19 115 ALA A CA 1
ATOM 836 C C . ALA A 1 115 ? -6.809 7.869 3.596 1.00 98.19 115 ALA A C 1
ATOM 838 O O . ALA A 1 115 ? -6.168 7.258 4.455 1.00 98.19 115 ALA A O 1
ATOM 839 N N . ALA A 1 116 ? -6.901 7.460 2.334 1.00 98.31 116 ALA A N 1
ATOM 840 C CA . ALA A 1 116 ? -6.210 6.310 1.781 1.00 98.31 116 ALA A CA 1
ATOM 841 C C . ALA A 1 116 ? -4.686 6.463 1.882 1.00 98.31 116 ALA A C 1
ATOM 843 O O . ALA A 1 116 ? -4.023 5.532 2.336 1.00 98.31 116 ALA A O 1
ATOM 844 N N . GLN A 1 117 ? -4.121 7.634 1.566 1.00 98.31 117 GLN A N 1
ATOM 845 C CA . GLN A 1 117 ? -2.678 7.868 1.739 1.00 98.31 117 GLN A CA 1
ATOM 846 C C . GLN A 1 117 ? -2.239 7.654 3.196 1.00 98.31 117 GLN A C 1
ATOM 848 O O . GLN A 1 117 ? -1.268 6.941 3.451 1.00 98.31 117 GLN A O 1
ATOM 853 N N . ARG A 1 118 ? -2.990 8.190 4.169 1.00 98.38 118 ARG A N 1
ATOM 854 C CA . ARG A 1 118 ? -2.713 7.989 5.605 1.00 98.38 118 ARG A CA 1
ATOM 855 C C . ARG A 1 118 ? -2.824 6.523 6.038 1.00 98.38 118 ARG A C 1
ATOM 857 O O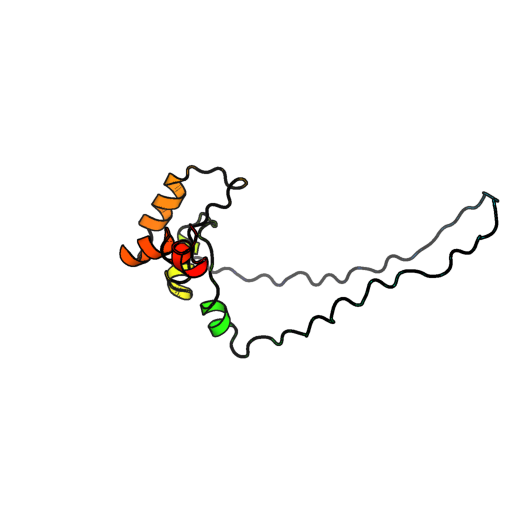 . ARG A 1 118 ? -2.058 6.084 6.900 1.00 98.38 118 ARG A O 1
ATOM 864 N N . LEU A 1 119 ? -3.749 5.757 5.455 1.00 98.38 119 LEU A N 1
ATOM 865 C CA . LEU A 1 119 ? -3.831 4.312 5.692 1.00 98.38 119 LEU A CA 1
ATOM 866 C C . LEU A 1 119 ? -2.559 3.607 5.217 1.00 98.38 119 LEU A C 1
ATOM 868 O O . LEU A 1 119 ? -1.953 2.871 5.997 1.00 98.38 119 LEU A O 1
ATOM 872 N N . ILE A 1 120 ? -2.120 3.885 3.989 1.00 98.19 120 ILE A N 1
ATOM 873 C CA . ILE A 1 120 ? -0.924 3.273 3.396 1.00 98.19 120 ILE A CA 1
ATOM 874 C C . ILE A 1 120 ? 0.329 3.634 4.203 1.00 98.19 120 ILE A C 1
ATOM 876 O O . ILE A 1 120 ? 1.088 2.743 4.586 1.00 98.19 120 ILE A O 1
ATOM 880 N N . LEU A 1 121 ? 0.515 4.924 4.511 1.00 98.00 121 LEU A N 1
ATOM 881 C CA . LEU A 1 121 ? 1.697 5.461 5.199 1.00 98.00 121 LEU A CA 1
ATOM 882 C C . LEU A 1 121 ? 1.838 5.003 6.658 1.00 98.00 121 LEU A C 1
ATOM 884 O O . LEU A 1 121 ? 2.916 5.127 7.234 1.00 98.00 121 LEU A O 1
ATOM 888 N N . GLY A 1 122 ? 0.786 4.459 7.273 1.00 97.44 122 GLY A N 1
ATOM 889 C CA . GLY A 1 122 ? 0.923 3.910 8.621 1.00 97.44 122 GLY A CA 1
ATOM 890 C C . GLY A 1 122 ? -0.341 3.341 9.248 1.00 97.44 122 GLY A C 1
ATOM 891 O O . GLY A 1 122 ? -0.232 2.431 10.069 1.00 97.44 122 GLY A O 1
ATOM 892 N N . GLY A 1 123 ? -1.536 3.806 8.873 1.00 97.94 123 GLY A N 1
ATOM 893 C CA . GLY A 1 123 ? -2.788 3.343 9.491 1.00 97.94 123 GLY A CA 1
ATOM 894 C C . GLY A 1 123 ? -3.021 1.829 9.365 1.00 97.94 123 GLY A C 1
ATOM 895 O O . GLY A 1 123 ? -3.442 1.174 10.325 1.00 97.94 123 GLY A O 1
ATOM 896 N N . ASN A 1 124 ? -2.671 1.249 8.216 1.00 98.12 124 ASN A N 1
ATOM 897 C CA . ASN A 1 124 ? -2.770 -0.190 7.986 1.00 98.12 124 ASN A CA 1
ATOM 898 C C . ASN A 1 124 ? -1.764 -0.967 8.838 1.00 98.12 124 ASN A C 1
ATOM 900 O O . ASN A 1 124 ? -2.149 -1.936 9.485 1.00 98.12 124 ASN A O 1
ATOM 904 N N . ALA A 1 125 ? -0.506 -0.521 8.905 1.00 97.50 125 ALA A N 1
ATOM 905 C CA . ALA A 1 125 ? 0.520 -1.161 9.729 1.00 97.50 125 ALA A CA 1
ATOM 906 C C . ALA A 1 125 ? 0.168 -1.096 11.225 1.00 97.50 125 ALA A C 1
ATOM 908 O O . ALA A 1 125 ? 0.280 -2.096 11.932 1.00 97.50 125 ALA A O 1
ATOM 909 N N . GLN A 1 126 ? -0.337 0.051 11.694 1.00 97.19 126 GLN A N 1
ATOM 910 C CA . GLN A 1 126 ? -0.816 0.213 13.069 1.00 97.19 126 GLN A CA 1
ATOM 911 C C . GLN A 1 126 ? -1.918 -0.786 13.420 1.00 97.19 126 GLN A C 1
ATOM 913 O O . GLN A 1 126 ? -1.926 -1.308 14.532 1.00 97.19 126 GLN A O 1
ATOM 918 N N . THR A 1 127 ? -2.839 -1.037 12.490 1.00 95.50 127 THR A N 1
ATOM 919 C CA . THR A 1 127 ? -3.961 -1.961 12.693 1.00 95.50 127 THR A CA 1
ATOM 920 C C . THR A 1 127 ? -3.516 -3.418 12.584 1.00 95.50 127 THR A C 1
ATOM 922 O O . THR A 1 127 ? -3.854 -4.225 13.442 1.00 95.50 127 THR A O 1
ATOM 925 N N . LEU A 1 128 ? -2.735 -3.760 11.556 1.00 95.75 128 LEU A N 1
ATOM 926 C CA . LEU A 1 128 ? -2.315 -5.132 11.270 1.00 95.75 128 LEU A CA 1
ATOM 927 C C . LEU A 1 128 ? -1.358 -5.688 12.330 1.00 95.75 128 LEU A C 1
ATOM 929 O O . LEU A 1 128 ? -1.464 -6.854 12.703 1.00 95.75 128 LEU A O 1
ATOM 933 N N . PHE A 1 129 ? -0.424 -4.863 12.804 1.00 95.75 129 PHE A N 1
ATOM 934 C CA . PHE A 1 129 ? 0.583 -5.270 13.788 1.00 95.75 129 PHE A CA 1
ATOM 935 C C . PHE A 1 129 ? 0.237 -4.861 15.221 1.00 95.75 129 PHE A C 1
ATOM 937 O O . PHE A 1 129 ? 1.035 -5.111 16.125 1.00 95.75 129 PHE A O 1
ATOM 944 N N . ASP A 1 130 ? -0.929 -4.241 15.414 1.00 94.81 130 ASP A N 1
ATOM 945 C CA . ASP A 1 130 ? -1.414 -3.756 16.704 1.00 94.81 130 ASP A CA 1
ATOM 946 C C . ASP A 1 130 ? -0.374 -2.876 17.430 1.00 94.81 130 ASP A C 1
ATOM 948 O O . ASP A 1 130 ? 0.004 -3.093 18.578 1.00 94.81 130 ASP A O 1
ATOM 952 N N . LEU A 1 131 ? 0.165 -1.878 16.720 1.00 92.00 131 LEU A N 1
ATOM 953 C CA . LEU A 1 131 ? 1.310 -1.088 17.204 1.00 92.00 131 LEU A CA 1
ATOM 954 C C . LEU A 1 131 ? 0.947 -0.080 18.300 1.00 92.00 131 LEU A C 1
ATOM 956 O O . LEU A 1 131 ? 1.834 0.439 18.964 1.00 92.00 131 LEU A O 1
ATOM 960 N N . ARG A 1 132 ? -0.343 0.222 18.479 1.00 82.62 132 ARG A N 1
ATOM 961 C CA . ARG A 1 132 ? -0.822 1.191 19.481 1.00 82.62 132 ARG A CA 1
ATOM 962 C C . ARG A 1 132 ? -1.101 0.560 20.846 1.00 82.62 132 ARG A C 1
ATOM 964 O O . ARG A 1 132 ? -1.295 1.292 21.808 1.00 82.62 132 ARG A O 1
ATOM 971 N N . SER A 1 133 ? -1.156 -0.768 20.924 1.00 76.31 133 SER A N 1
ATOM 972 C CA . SER A 1 133 ? -1.363 -1.508 22.173 1.00 76.31 133 SER A CA 1
ATOM 973 C C . SER A 1 133 ? -0.048 -1.924 22.842 1.00 76.31 133 SER A C 1
ATOM 975 O O . SER A 1 133 ? -0.057 -2.370 23.990 1.00 76.31 133 SER A O 1
ATOM 977 N N . ARG A 1 134 ? 1.083 -1.790 22.135 1.00 60.19 134 ARG A N 1
ATOM 978 C CA . ARG A 1 134 ? 2.410 -2.120 22.656 1.00 60.19 134 ARG A CA 1
ATOM 979 C C . ARG A 1 134 ? 2.977 -0.915 23.425 1.00 60.19 134 ARG A C 1
ATOM 981 O O . ARG A 1 134 ? 2.979 0.175 22.855 1.00 60.19 134 ARG A O 1
ATOM 988 N N . PRO A 1 135 ? 3.389 -1.099 24.695 1.00 54.22 135 PRO A N 1
ATOM 989 C CA . PRO A 1 135 ? 3.942 -0.033 25.531 1.00 54.22 135 PRO A CA 1
ATOM 990 C C . PRO A 1 135 ? 5.277 0.505 25.009 1.00 54.22 135 PRO A C 1
ATOM 992 O O . PRO A 1 135 ? 5.998 -0.255 24.320 1.00 54.22 135 PRO A O 1
#

Sequence (135 aa):
RPRHWAGGAPPSGRPGAAEPGSARPGGEGRAPEDRAAGERAAGRPAAQAVRPAADPAAALRRMYVDTSPFSAAHLSLNAEVLGPERMLFGTDSPPMAAPLEDFIHMIEKLPVDEAAQRLILGGNAQTLFDLRSRP

pLDDT: mean 74.14, std 24.42, range [30.48, 98.38]

Radius of gyration: 26.5 Å; chains: 1; bounding box: 56×64×52 Å

Secondary structure (DSSP, 8-state):
-PPP---PPPP--PPPPPPP----------PPP---------PPP-----PPPSSHHHHHTT--EES-S--HHHHHHHHHHT-GGGEE----TTTS---HHHHHHHHHTSSS-HHHHHIIIIIHHHHHTTTTS--